Protein AF-A0A1A8D5B0-F1 (afdb_monomer_lite)

InterPro domains:
  IPR000719 Protein kinase domain [PF00069] (1-72)
  IPR000719 Protein kinase domain [PS50011] (1-109)
  IPR008271 Serine/threonine-protein kinase, active site [PS00108] (23-35)
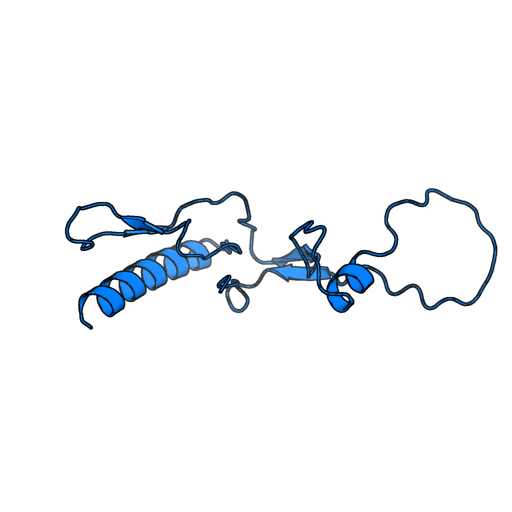  IPR011009 Protein kinase-like domain superfamily [SSF56112] (3-71)

Structure (mmCIF, N/CA/C/O backbone):
data_AF-A0A1A8D5B0-F1
#
_entry.id   AF-A0A1A8D5B0-F1
#
loop_
_atom_site.group_PDB
_atom_site.id
_atom_site.type_symbol
_atom_site.label_atom_id
_atom_site.label_alt_id
_atom_site.label_comp_id
_atom_site.label_asym_id
_atom_site.label_entity_id
_atom_site.label_seq_id
_atom_site.pdbx_PDB_ins_code
_atom_site.Cartn_x
_atom_site.Cartn_y
_atom_site.Cartn_z
_atom_site.occupancy
_atom_site.B_iso_or_equiv
_atom_site.auth_seq_id
_atom_site.auth_comp_id
_atom_site.auth_asym_id
_atom_site.auth_atom_id
_atom_site.pdbx_PDB_model_num
ATOM 1 N N . GLU A 1 1 ? -6.305 -4.200 21.260 1.00 60.53 1 GLU A N 1
ATOM 2 C CA . GLU A 1 1 ? -5.672 -4.923 20.132 1.00 60.53 1 GLU A CA 1
ATOM 3 C C . GLU A 1 1 ? -6.558 -4.976 18.887 1.00 60.53 1 GLU A C 1
ATOM 5 O O . GLU A 1 1 ? -6.045 -4.756 17.795 1.00 60.53 1 GLU A O 1
ATOM 10 N N . ASP A 1 2 ? -7.877 -5.139 19.032 1.00 79.69 2 ASP A N 1
ATOM 11 C CA . ASP A 1 2 ? -8.828 -5.289 17.910 1.00 79.69 2 ASP A CA 1
ATOM 12 C C . ASP A 1 2 ? -8.768 -4.205 16.818 1.00 79.69 2 ASP A C 1
ATOM 14 O O . ASP A 1 2 ? -8.946 -4.494 15.633 1.00 79.69 2 ASP A O 1
ATOM 18 N N . SER A 1 3 ? -8.517 -2.947 17.192 1.00 82.62 3 SER A N 1
ATOM 19 C CA . SER A 1 3 ? -8.466 -1.838 16.231 1.00 82.62 3 SER A CA 1
ATOM 20 C C . SER A 1 3 ? -7.278 -1.953 15.274 1.00 82.62 3 SER A C 1
ATOM 22 O O . SER A 1 3 ? -7.450 -1.756 14.074 1.00 82.62 3 SER A O 1
ATOM 24 N N . CYS A 1 4 ? -6.095 -2.337 15.769 1.00 86.69 4 CYS A N 1
ATOM 25 C CA . CYS A 1 4 ? -4.908 -2.502 14.927 1.00 86.69 4 CYS A CA 1
ATOM 26 C C . CYS A 1 4 ? -5.105 -3.637 13.920 1.00 86.69 4 CYS A C 1
ATOM 28 O O . CYS A 1 4 ? -4.858 -3.454 12.731 1.00 86.69 4 CYS A O 1
ATOM 30 N N . GLN A 1 5 ? -5.627 -4.782 14.371 1.00 90.75 5 GLN A N 1
ATOM 31 C CA . GLN A 1 5 ? -5.897 -5.922 13.493 1.00 90.75 5 GLN A CA 1
ATOM 32 C C . GLN A 1 5 ? -6.890 -5.560 12.378 1.00 90.75 5 GLN A C 1
ATOM 34 O O . GLN A 1 5 ? -6.702 -5.948 11.224 1.00 90.75 5 GLN A O 1
ATOM 39 N N . ARG A 1 6 ? -7.921 -4.766 12.697 1.00 91.62 6 ARG A N 1
ATOM 40 C CA . ARG A 1 6 ? -8.904 -4.288 11.716 1.00 91.62 6 ARG A CA 1
ATOM 41 C C . ARG A 1 6 ? -8.296 -3.344 10.677 1.00 91.62 6 ARG A C 1
ATOM 43 O O . ARG A 1 6 ? -8.639 -3.454 9.500 1.00 91.62 6 ARG A O 1
ATOM 50 N N . VAL A 1 7 ? -7.426 -2.428 11.096 1.00 91.56 7 VAL A N 1
ATOM 51 C CA . VAL A 1 7 ? -6.724 -1.509 10.184 1.00 91.56 7 VAL A CA 1
ATOM 52 C C . VAL A 1 7 ? -5.789 -2.291 9.264 1.00 91.56 7 VAL A C 1
ATOM 54 O O . VAL A 1 7 ? -5.878 -2.156 8.046 1.00 91.56 7 VAL A O 1
ATOM 57 N N . VAL A 1 8 ? -4.962 -3.174 9.829 1.00 92.06 8 VAL A N 1
ATOM 58 C CA . VAL A 1 8 ? -4.024 -4.006 9.061 1.00 92.06 8 VAL A CA 1
ATOM 59 C C . VAL A 1 8 ? -4.767 -4.883 8.054 1.00 92.06 8 VAL A C 1
ATOM 61 O O . VAL A 1 8 ? -4.376 -4.935 6.894 1.00 92.06 8 VAL A O 1
ATOM 64 N N . SER A 1 9 ? -5.887 -5.502 8.442 1.00 95.00 9 SER A N 1
ATOM 65 C CA . SER A 1 9 ? -6.693 -6.324 7.529 1.00 95.00 9 SER A CA 1
ATOM 66 C C . SER A 1 9 ? -7.203 -5.538 6.313 1.00 95.00 9 SER A C 1
ATOM 68 O O . SER A 1 9 ? -7.129 -6.035 5.188 1.00 95.00 9 SER A O 1
ATOM 70 N N . GLN A 1 10 ? -7.663 -4.299 6.512 1.00 95.94 10 GLN A N 1
ATOM 71 C CA . GLN A 1 10 ? -8.100 -3.431 5.414 1.00 95.94 10 GLN A CA 1
ATOM 72 C C . GLN A 1 10 ? -6.937 -3.010 4.511 1.00 95.94 10 GLN A C 1
ATOM 74 O O . GLN A 1 10 ? -7.080 -3.039 3.288 1.00 95.94 10 GLN A O 1
ATOM 79 N N . LEU A 1 11 ? -5.781 -2.672 5.090 1.00 94.88 11 LEU A N 1
ATOM 80 C CA . LEU A 1 11 ? -4.581 -2.328 4.323 1.00 94.88 11 LEU A CA 1
ATOM 81 C C . LEU A 1 11 ? -4.079 -3.511 3.491 1.00 94.88 11 LEU A C 1
ATOM 83 O O . LEU A 1 11 ? -3.801 -3.341 2.307 1.00 94.88 11 LEU A O 1
ATOM 87 N N . CYS A 1 12 ? -4.043 -4.718 4.061 1.00 94.75 12 CYS A N 1
ATOM 88 C CA . CYS A 1 12 ? -3.716 -5.934 3.317 1.00 94.75 12 CYS A CA 1
ATOM 89 C C . CYS A 1 12 ? -4.693 -6.170 2.156 1.00 94.75 12 CYS A C 1
ATOM 91 O O . CYS A 1 12 ? -4.264 -6.551 1.070 1.00 94.75 12 CYS A O 1
ATOM 93 N N . GLY A 1 13 ? -5.991 -5.915 2.357 1.00 96.75 13 GLY A N 1
ATOM 94 C CA . GLY A 1 13 ? -6.994 -5.994 1.293 1.00 96.75 13 GLY A CA 1
ATOM 95 C C . GLY A 1 13 ? -6.746 -4.985 0.166 1.00 96.75 13 GLY A C 1
ATOM 96 O O . GLY A 1 13 ? -6.772 -5.357 -1.006 1.00 96.75 13 GLY A O 1
ATOM 97 N N . ALA A 1 14 ? -6.450 -3.730 0.512 1.00 96.25 14 ALA A N 1
ATOM 98 C CA . ALA A 1 14 ? -6.140 -2.678 -0.455 1.00 96.25 14 ALA A CA 1
ATOM 99 C C . ALA A 1 14 ? -4.864 -2.984 -1.260 1.00 96.25 14 ALA A C 1
ATOM 101 O O . ALA A 1 14 ? -4.875 -2.874 -2.486 1.00 96.25 14 ALA A O 1
ATOM 102 N N . LEU A 1 15 ? -3.793 -3.421 -0.589 1.00 95.75 15 LEU A N 1
ATOM 103 C CA . LEU A 1 15 ? -2.535 -3.803 -1.236 1.00 95.75 15 LEU A CA 1
ATOM 104 C C . LEU A 1 15 ? -2.706 -5.037 -2.122 1.00 95.75 15 LEU A C 1
ATOM 106 O O . LEU A 1 15 ? -2.283 -5.014 -3.271 1.00 95.75 15 LEU A O 1
ATOM 110 N N . SER A 1 16 ? -3.398 -6.073 -1.641 1.00 96.62 16 SER A N 1
ATOM 111 C CA . SER A 1 16 ? -3.702 -7.268 -2.438 1.00 96.62 16 SER A CA 1
ATOM 112 C C . SER A 1 16 ? -4.473 -6.916 -3.712 1.00 96.62 16 SER A C 1
ATOM 114 O O . SER A 1 16 ? -4.138 -7.387 -4.801 1.00 96.62 16 SER A O 1
ATOM 116 N N . HIS A 1 17 ? -5.456 -6.014 -3.609 1.00 97.44 17 HIS A N 1
ATOM 117 C CA . HIS A 1 17 ? -6.172 -5.513 -4.776 1.00 97.44 17 HIS A CA 1
ATOM 118 C C . HIS A 1 17 ? -5.240 -4.763 -5.740 1.00 97.44 17 HIS A C 1
ATOM 120 O O . HIS A 1 17 ? -5.225 -5.074 -6.931 1.00 97.44 17 HIS A O 1
ATOM 126 N N . LEU A 1 18 ? -4.417 -3.838 -5.241 1.00 96.75 18 LEU A N 1
ATOM 127 C CA . LEU A 1 18 ? -3.460 -3.087 -6.058 1.00 96.75 18 LEU A CA 1
ATOM 128 C C . LEU A 1 18 ? -2.466 -4.012 -6.782 1.00 96.75 18 LEU A C 1
ATOM 130 O O . LEU A 1 18 ? -2.242 -3.876 -7.986 1.00 96.75 18 LEU A O 1
ATOM 134 N N . HIS A 1 19 ? -1.929 -4.995 -6.063 1.00 96.38 19 HIS A N 1
ATOM 135 C CA . HIS A 1 19 ? -1.003 -5.995 -6.591 1.00 96.38 19 HIS A CA 1
ATOM 136 C C . HIS A 1 19 ? -1.665 -6.880 -7.649 1.00 96.38 19 HIS A C 1
ATOM 138 O O . HIS A 1 19 ? -1.034 -7.192 -8.660 1.00 96.38 19 HIS A O 1
ATOM 144 N N . SER A 1 20 ? -2.945 -7.230 -7.479 1.00 97.38 20 SER A N 1
ATOM 145 C CA . SER A 1 20 ? -3.711 -7.990 -8.480 1.00 97.38 20 SER A CA 1
ATOM 146 C C . SER A 1 20 ? -3.878 -7.239 -9.807 1.00 97.38 20 SER A C 1
ATOM 148 O O . SER A 1 20 ? -3.972 -7.865 -10.860 1.00 97.38 20 SER A O 1
ATOM 150 N N . LEU A 1 21 ? -3.844 -5.902 -9.770 1.00 97.56 21 LEU A N 1
ATOM 151 C CA . LEU A 1 21 ? -3.863 -5.036 -10.952 1.00 97.56 21 LEU A CA 1
ATOM 152 C C . LEU A 1 21 ? -2.472 -4.854 -11.585 1.00 97.56 21 LEU A C 1
ATOM 154 O O . LEU A 1 21 ? -2.340 -4.149 -12.583 1.00 97.56 21 LEU A O 1
ATOM 158 N N . GLY A 1 22 ? -1.431 -5.477 -11.025 1.00 96.25 22 GLY A N 1
ATOM 159 C CA . GLY A 1 22 ? -0.061 -5.380 -11.522 1.00 96.25 22 GLY A CA 1
ATOM 160 C C . GLY A 1 22 ? 0.669 -4.106 -11.099 1.00 96.25 22 GLY A C 1
ATOM 161 O O . GLY A 1 22 ? 1.666 -3.758 -11.726 1.00 96.25 22 GLY A O 1
ATOM 162 N N . PHE A 1 23 ? 0.209 -3.418 -10.052 1.00 96.00 23 PHE A N 1
ATOM 163 C CA . PHE A 1 23 ? 0.857 -2.227 -9.500 1.00 96.00 23 PHE A CA 1
ATOM 164 C C . PHE A 1 23 ? 1.426 -2.495 -8.107 1.00 96.00 23 PHE A C 1
ATOM 166 O O . PHE A 1 23 ? 0.934 -3.356 -7.389 1.00 96.00 23 PHE A O 1
ATOM 173 N N . VAL A 1 24 ? 2.453 -1.743 -7.721 1.00 94.44 24 VAL A N 1
ATOM 174 C CA . VAL A 1 24 ? 3.103 -1.799 -6.401 1.00 94.44 24 VAL A CA 1
ATOM 175 C C . VAL A 1 24 ? 3.124 -0.389 -5.815 1.00 94.44 24 VAL A C 1
ATOM 177 O O . VAL A 1 24 ? 3.427 0.551 -6.556 1.00 94.44 24 VAL A O 1
ATOM 180 N N . HIS A 1 25 ? 2.791 -0.228 -4.528 1.00 94.00 25 HIS A N 1
ATOM 181 C CA . HIS A 1 25 ? 2.586 1.091 -3.912 1.00 94.00 25 HIS A CA 1
ATOM 182 C C . HIS A 1 25 ? 3.900 1.858 -3.706 1.00 94.00 25 HIS A C 1
ATOM 184 O O . HIS A 1 25 ? 4.033 3.008 -4.122 1.00 94.00 25 HIS A O 1
ATOM 190 N N . ARG A 1 26 ? 4.892 1.176 -3.124 1.00 90.88 26 ARG A N 1
ATOM 191 C CA . ARG A 1 26 ? 6.268 1.612 -2.827 1.00 90.88 26 ARG A CA 1
ATOM 192 C C . ARG A 1 26 ? 6.439 2.746 -1.812 1.00 90.88 26 ARG A C 1
ATOM 194 O O . ARG A 1 26 ? 7.556 3.217 -1.639 1.00 90.88 26 ARG A O 1
ATOM 201 N N . ASP A 1 27 ? 5.368 3.180 -1.163 1.00 90.06 27 ASP A N 1
ATOM 202 C CA . ASP A 1 27 ? 5.411 4.190 -0.094 1.00 90.06 27 ASP A CA 1
ATOM 203 C C . ASP A 1 27 ? 4.304 3.921 0.935 1.00 90.06 27 ASP A C 1
ATOM 205 O O . ASP A 1 27 ? 3.406 4.734 1.153 1.00 90.06 27 ASP A O 1
ATOM 209 N N . VAL A 1 28 ? 4.271 2.699 1.474 1.00 90.06 28 VAL A N 1
ATOM 210 C CA . VAL A 1 28 ? 3.275 2.321 2.483 1.00 90.06 28 VAL A CA 1
ATOM 211 C C . VAL A 1 28 ? 3.774 2.774 3.850 1.00 90.06 28 VAL A C 1
ATOM 213 O O . VAL A 1 28 ? 4.732 2.217 4.379 1.00 90.06 28 VAL A O 1
ATOM 216 N N . LYS A 1 29 ? 3.104 3.773 4.421 1.00 88.19 29 LYS A N 1
ATOM 217 C CA . LYS A 1 29 ? 3.435 4.384 5.713 1.00 88.19 29 LYS A CA 1
ATOM 218 C C . LYS A 1 29 ? 2.183 4.980 6.367 1.00 88.19 29 LYS A C 1
ATOM 220 O O . LYS A 1 29 ? 1.211 5.236 5.647 1.00 88.19 29 LYS A O 1
ATOM 225 N N . PRO A 1 30 ? 2.151 5.194 7.695 1.00 90.31 30 PRO A N 1
ATOM 226 C CA . PRO A 1 30 ? 0.961 5.689 8.393 1.00 90.31 30 PRO A CA 1
ATOM 227 C C . PRO A 1 30 ? 0.408 7.012 7.847 1.00 90.31 30 PRO A C 1
ATOM 229 O O . PRO A 1 30 ? -0.807 7.198 7.830 1.00 90.31 30 PRO A O 1
ATOM 232 N N . GLU A 1 31 ? 1.266 7.900 7.346 1.00 91.19 31 GLU A N 1
ATOM 233 C CA . GLU A 1 31 ? 0.888 9.189 6.748 1.00 91.19 31 GLU A CA 1
ATOM 234 C C . GLU A 1 31 ? 0.010 9.019 5.501 1.00 91.19 31 GLU A C 1
ATOM 236 O O . GLU A 1 31 ? -0.806 9.886 5.190 1.00 91.19 31 GLU A O 1
ATOM 241 N N . ASN A 1 32 ? 0.146 7.877 4.822 1.00 94.06 32 ASN A N 1
ATOM 242 C CA . ASN A 1 32 ? -0.600 7.518 3.620 1.00 94.06 32 ASN A CA 1
ATOM 243 C C . ASN A 1 32 ? -1.845 6.663 3.937 1.00 94.06 32 ASN A C 1
ATOM 245 O O . ASN A 1 32 ? -2.518 6.174 3.025 1.00 94.06 32 ASN A O 1
ATOM 249 N N . VAL A 1 33 ? -2.184 6.475 5.220 1.00 93.88 33 VAL A N 1
ATOM 250 C CA . VAL A 1 33 ? -3.369 5.732 5.673 1.00 93.88 33 VAL A CA 1
ATOM 251 C C . VAL A 1 33 ? -4.411 6.696 6.231 1.00 93.88 33 VAL A C 1
ATOM 253 O O . VAL A 1 33 ? -4.291 7.231 7.331 1.00 93.88 33 VAL A O 1
ATOM 256 N N . PHE A 1 34 ? -5.496 6.878 5.486 1.00 95.69 34 PHE A N 1
ATOM 257 C CA . PHE A 1 34 ? -6.544 7.835 5.820 1.00 95.69 34 PHE A CA 1
ATOM 258 C C . PHE A 1 34 ? -7.657 7.179 6.631 1.00 95.69 34 PHE A C 1
ATOM 260 O O . PHE A 1 34 ? -8.309 6.236 6.171 1.00 95.69 34 PHE A O 1
ATOM 267 N N . LEU A 1 35 ? -7.921 7.721 7.820 1.00 94.44 35 LEU A N 1
ATOM 268 C CA . LEU A 1 35 ? -9.076 7.355 8.635 1.00 94.44 35 LEU A CA 1
ATOM 269 C C . LEU A 1 35 ? -10.350 7.949 8.027 1.00 94.44 35 LEU A C 1
ATOM 271 O O . LEU A 1 35 ? -10.440 9.152 7.789 1.00 94.44 35 LEU A O 1
ATOM 275 N N . CYS A 1 36 ? -11.349 7.104 7.792 1.00 94.38 36 CYS A N 1
ATOM 276 C CA . CYS A 1 36 ? -12.633 7.518 7.221 1.00 94.38 36 CYS A CA 1
ATOM 277 C C . CYS A 1 36 ? -13.718 7.756 8.281 1.00 94.38 36 CYS A C 1
ATOM 279 O O . CYS A 1 36 ? -14.789 8.260 7.951 1.00 94.38 36 CYS A O 1
ATOM 281 N N . ASP A 1 37 ? -13.470 7.389 9.541 1.00 91.75 37 ASP A N 1
ATOM 282 C CA . ASP A 1 37 ? -14.325 7.752 10.667 1.00 91.75 37 ASP A CA 1
ATOM 283 C C . ASP A 1 37 ? -13.514 8.010 11.946 1.00 91.75 37 ASP A C 1
ATOM 285 O O . ASP A 1 37 ? -12.354 7.612 12.063 1.00 91.75 37 ASP A O 1
ATOM 289 N N . SER A 1 38 ? -14.143 8.677 12.916 1.00 87.69 38 SER A N 1
ATOM 290 C CA . SER A 1 38 ? -13.544 9.018 14.213 1.00 87.69 38 SER A CA 1
ATOM 291 C C . SER A 1 38 ? -13.325 7.820 15.141 1.00 87.69 38 SER A C 1
ATOM 293 O O . SER A 1 38 ? -12.625 7.940 16.141 1.00 87.69 38 SER A O 1
ATOM 295 N N . ALA A 1 39 ? -13.922 6.670 14.829 1.00 86.25 39 ALA A N 1
ATOM 296 C CA . ALA A 1 39 ? -13.769 5.425 15.573 1.00 86.25 39 ALA A CA 1
ATOM 297 C C . ALA A 1 39 ? -12.707 4.498 14.949 1.00 86.25 39 ALA A C 1
ATOM 299 O O . ALA A 1 39 ? -12.589 3.343 15.363 1.00 86.25 39 ALA A O 1
ATOM 300 N N . CYS A 1 40 ? -11.964 4.978 13.945 1.00 83.12 40 CYS A N 1
ATOM 301 C CA . CYS A 1 40 ? -10.950 4.241 13.194 1.00 83.12 40 CYS A CA 1
ATOM 302 C C . CYS A 1 40 ? -11.447 2.902 12.618 1.00 83.12 40 CYS A C 1
ATOM 304 O O . CYS A 1 40 ? -10.669 1.954 12.489 1.00 83.12 40 CYS A O 1
ATOM 306 N N . ARG A 1 41 ? -12.740 2.775 12.287 1.00 90.00 41 ARG A N 1
ATOM 307 C CA . ARG A 1 41 ? -13.271 1.496 11.771 1.00 90.00 41 ARG A CA 1
ATOM 308 C C . ARG A 1 41 ? -12.941 1.276 10.307 1.00 90.00 41 ARG A C 1
ATOM 310 O O . ARG A 1 41 ? -12.796 0.126 9.901 1.00 90.00 41 ARG A O 1
ATOM 317 N N . TRP A 1 42 ? -12.819 2.356 9.545 1.00 93.62 42 TRP A N 1
ATOM 318 C CA . TRP A 1 42 ? -12.600 2.327 8.106 1.00 93.62 42 TRP A CA 1
ATOM 319 C C . TRP A 1 42 ? -11.347 3.107 7.742 1.00 93.62 42 TRP A C 1
ATOM 321 O O . TRP A 1 42 ? -11.193 4.256 8.165 1.00 93.62 42 TRP A O 1
ATOM 331 N N . VAL A 1 43 ? -10.483 2.490 6.939 1.00 95.62 43 VAL A N 1
ATOM 332 C CA . VAL A 1 43 ? -9.254 3.113 6.442 1.00 95.62 43 VAL A CA 1
ATOM 333 C C . VAL A 1 43 ? -9.149 3.009 4.929 1.00 95.62 43 VAL A C 1
ATOM 335 O O . VAL A 1 43 ? -9.679 2.081 4.317 1.00 95.62 43 VAL A O 1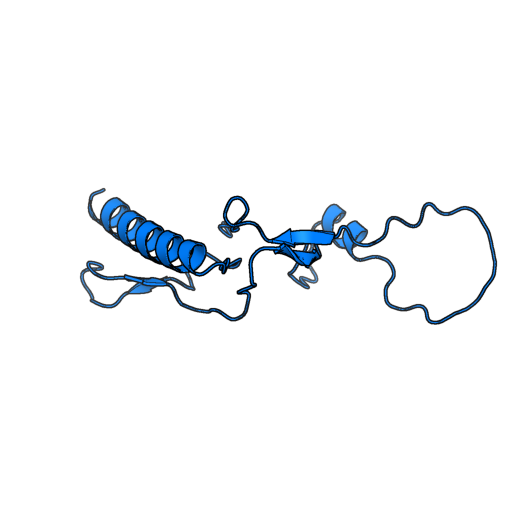
ATOM 338 N N . LYS A 1 44 ? -8.446 3.963 4.322 1.00 95.75 44 LYS A N 1
ATOM 339 C CA . LYS A 1 44 ? -8.098 3.944 2.900 1.00 95.75 44 LYS A CA 1
ATOM 340 C C . LYS A 1 44 ? -6.609 4.191 2.729 1.00 95.75 44 LYS A C 1
ATOM 342 O O . LYS A 1 44 ? -6.068 5.115 3.326 1.00 95.75 44 LYS A O 1
ATOM 347 N N . LEU A 1 45 ? -5.979 3.372 1.894 1.00 95.88 45 LEU A N 1
ATOM 348 C CA . LEU A 1 45 ? -4.627 3.626 1.413 1.00 95.88 45 LEU A CA 1
ATOM 349 C C . LEU A 1 45 ? -4.676 4.761 0.380 1.00 95.88 45 LEU A C 1
ATOM 351 O O . LEU A 1 45 ? -5.532 4.745 -0.509 1.00 95.88 45 LEU A O 1
ATOM 355 N N . GLY A 1 46 ? -3.797 5.745 0.523 1.00 94.25 46 GLY A N 1
ATOM 356 C CA . GLY A 1 46 ? -3.668 6.881 -0.383 1.00 94.25 46 GLY A CA 1
ATOM 357 C C . GLY A 1 46 ? -2.213 7.180 -0.735 1.00 94.25 46 GLY A C 1
ATOM 358 O O . GLY A 1 46 ? -1.320 6.430 -0.376 1.00 94.25 46 GLY A O 1
ATOM 359 N N . ASP A 1 47 ? -2.015 8.292 -1.444 1.00 93.19 47 ASP A N 1
ATOM 360 C CA . ASP A 1 47 ? -0.735 8.725 -2.024 1.00 93.19 47 ASP A CA 1
ATOM 361 C C . ASP A 1 47 ? -0.078 7.702 -2.969 1.00 93.19 47 ASP A C 1
ATOM 363 O O . ASP A 1 47 ? 0.853 6.969 -2.648 1.00 93.19 47 ASP A O 1
ATOM 367 N N . PHE A 1 48 ? -0.559 7.711 -4.212 1.00 94.12 48 PHE A N 1
ATOM 368 C CA . PHE A 1 48 ? -0.081 6.840 -5.282 1.00 94.12 48 PHE A CA 1
ATOM 369 C C . PHE A 1 48 ? 1.106 7.443 -6.056 1.00 94.12 48 PHE A C 1
ATOM 371 O O . PHE A 1 48 ? 1.447 6.954 -7.135 1.00 94.12 48 PHE A O 1
ATOM 378 N N . GLY A 1 49 ? 1.746 8.506 -5.548 1.00 91.44 49 GLY A N 1
ATOM 379 C CA . GLY A 1 49 ? 2.813 9.218 -6.262 1.00 91.44 49 GLY A CA 1
ATOM 380 C C . GLY A 1 49 ? 4.022 8.338 -6.592 1.00 91.44 49 GLY A C 1
ATOM 381 O O . GLY A 1 49 ? 4.667 8.522 -7.627 1.00 91.44 49 GLY A O 1
ATOM 382 N N . MET A 1 50 ? 4.301 7.341 -5.749 1.00 89.19 50 MET A N 1
ATOM 383 C CA . MET A 1 50 ? 5.406 6.395 -5.932 1.00 89.19 50 MET A CA 1
ATOM 384 C C . MET A 1 50 ? 5.010 5.093 -6.630 1.00 89.19 50 MET A C 1
ATOM 386 O O . MET A 1 50 ? 5.896 4.268 -6.874 1.00 89.19 50 MET A O 1
ATOM 390 N N . VAL A 1 51 ? 3.740 4.915 -7.001 1.00 93.62 51 VAL A N 1
ATOM 391 C CA . VAL A 1 51 ? 3.243 3.660 -7.572 1.00 93.62 51 VAL A CA 1
ATOM 392 C C . VAL A 1 51 ? 3.895 3.364 -8.914 1.00 93.62 51 VAL A C 1
ATOM 394 O O . VAL A 1 51 ? 4.096 4.243 -9.758 1.00 93.62 51 VAL A O 1
ATOM 397 N N . LYS A 1 52 ? 4.232 2.092 -9.122 1.00 93.62 52 LYS A N 1
ATOM 398 C CA . LYS A 1 52 ? 4.826 1.600 -10.368 1.00 93.62 52 LYS A CA 1
ATOM 399 C C . LYS A 1 52 ? 4.178 0.296 -10.793 1.00 93.62 52 LYS A C 1
ATOM 401 O O . LYS A 1 52 ? 3.742 -0.493 -9.959 1.00 93.62 52 LYS A O 1
ATOM 406 N N . ALA A 1 53 ? 4.143 0.066 -12.102 1.00 95.56 53 ALA A N 1
ATOM 407 C CA . ALA A 1 53 ? 3.782 -1.236 -12.638 1.00 95.56 53 ALA A CA 1
ATOM 408 C C . ALA A 1 53 ? 4.849 -2.267 -12.244 1.00 95.56 53 ALA A C 1
ATOM 410 O O . ALA A 1 53 ? 6.049 -1.964 -12.232 1.00 95.56 53 ALA A O 1
ATOM 411 N N . ARG A 1 54 ? 4.420 -3.489 -11.949 1.00 94.00 54 ARG A N 1
ATOM 412 C CA . ARG A 1 54 ? 5.299 -4.633 -11.714 1.00 94.00 54 ARG A CA 1
ATOM 413 C C . ARG A 1 54 ? 6.258 -4.813 -12.894 1.00 94.00 54 ARG A C 1
ATOM 415 O O . ARG A 1 54 ? 5.863 -4.650 -14.048 1.00 94.00 54 ARG A O 1
ATOM 422 N N . GLY A 1 55 ? 7.518 -5.124 -12.603 1.00 91.12 55 GLY A N 1
ATOM 423 C CA . GLY A 1 55 ? 8.572 -5.248 -13.613 1.00 91.12 55 GLY A CA 1
ATOM 424 C C . GLY A 1 55 ? 9.230 -3.923 -14.018 1.00 91.12 55 GLY A C 1
ATOM 425 O O . GLY A 1 55 ? 10.237 -3.933 -14.727 1.00 91.12 55 GLY A O 1
ATOM 426 N N . THR A 1 56 ? 8.707 -2.772 -13.574 1.00 91.38 56 THR A N 1
ATOM 427 C CA . THR A 1 56 ? 9.365 -1.480 -13.822 1.00 91.38 56 THR A CA 1
ATOM 428 C C . THR A 1 56 ? 10.726 -1.469 -13.135 1.00 91.38 56 THR A C 1
ATOM 430 O O . THR A 1 56 ? 10.817 -1.769 -1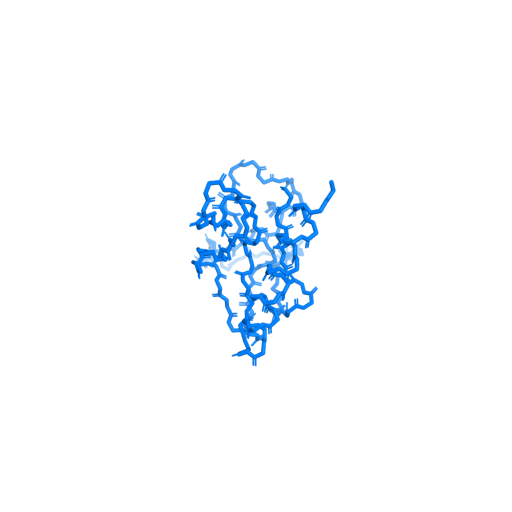1.945 1.00 91.38 56 THR A O 1
ATOM 433 N N . ARG A 1 57 ? 11.785 -1.090 -13.859 1.00 88.38 57 ARG A N 1
ATOM 434 C CA . ARG A 1 57 ? 13.113 -0.908 -13.265 1.00 88.38 57 ARG A CA 1
ATOM 435 C C . ARG A 1 57 ? 13.202 0.457 -12.602 1.00 88.38 57 ARG A C 1
ATOM 437 O O . ARG A 1 57 ? 12.930 1.477 -13.232 1.00 88.38 57 ARG A O 1
ATOM 444 N N . VAL A 1 58 ? 13.594 0.462 -11.339 1.00 84.62 58 VAL A N 1
ATOM 445 C CA . VAL A 1 58 ? 13.756 1.670 -10.524 1.00 84.62 58 VAL A CA 1
ATOM 446 C C . VAL A 1 58 ? 15.110 1.626 -9.820 1.00 84.62 58 VAL A C 1
ATOM 448 O O . VAL A 1 58 ? 15.629 0.528 -9.594 1.00 84.62 58 VAL A O 1
ATOM 451 N N . PRO A 1 59 ? 15.703 2.781 -9.481 1.00 80.00 59 PRO A N 1
ATOM 452 C CA . PRO A 1 59 ? 16.842 2.789 -8.577 1.00 80.00 59 PRO A CA 1
ATOM 453 C C . PRO A 1 59 ? 16.423 2.171 -7.238 1.00 80.00 59 PRO A C 1
ATOM 455 O O . PRO A 1 59 ? 15.312 2.417 -6.761 1.00 80.00 59 PRO A O 1
ATOM 458 N N . GLU A 1 60 ? 17.307 1.365 -6.652 1.00 73.31 60 GLU A N 1
ATOM 459 C CA . GLU A 1 60 ? 17.093 0.719 -5.349 1.00 73.31 60 GLU A CA 1
ATOM 460 C C . GLU A 1 60 ? 16.767 1.745 -4.251 1.00 73.31 60 GLU A C 1
ATOM 462 O O . GLU A 1 60 ? 15.875 1.536 -3.434 1.00 73.31 60 GLU A O 1
ATOM 467 N N . VAL A 1 61 ? 17.417 2.909 -4.306 1.00 71.06 61 VAL A N 1
ATOM 468 C CA . VAL A 1 61 ? 17.160 4.047 -3.421 1.00 71.06 61 VAL A CA 1
ATOM 469 C C . VAL A 1 61 ? 16.356 5.095 -4.185 1.00 71.06 61 VAL A C 1
ATOM 471 O O . VAL A 1 61 ? 16.853 5.715 -5.127 1.00 71.06 61 VAL A O 1
ATOM 474 N N . TRP A 1 62 ? 15.098 5.292 -3.790 1.00 66.12 62 TRP A N 1
ATOM 475 C CA . TRP A 1 62 ? 14.173 6.200 -4.476 1.00 66.12 62 TRP A CA 1
ATOM 476 C C . TRP A 1 62 ? 14.092 7.599 -3.851 1.00 66.12 62 TRP A C 1
ATOM 478 O O . TRP A 1 62 ? 13.662 8.533 -4.526 1.00 66.12 62 TRP A O 1
ATOM 488 N N . TYR A 1 63 ? 14.505 7.768 -2.591 1.00 62.12 63 TYR A N 1
ATOM 489 C CA . TYR A 1 63 ? 14.468 9.061 -1.912 1.00 62.12 63 TYR A CA 1
ATOM 490 C C . TYR A 1 63 ? 15.770 9.848 -2.124 1.00 62.12 63 TYR A C 1
ATOM 492 O O . TYR A 1 63 ? 16.879 9.345 -1.941 1.00 62.12 63 TYR A O 1
ATOM 500 N N . SER A 1 64 ? 15.644 11.132 -2.465 1.00 51.56 64 SER A N 1
ATOM 501 C CA . SER A 1 64 ? 16.755 12.087 -2.475 1.00 51.56 64 SER A CA 1
ATOM 502 C C . SER A 1 64 ? 16.865 12.772 -1.109 1.00 51.56 64 SER A C 1
ATOM 504 O O . SER A 1 64 ? 16.636 13.974 -0.991 1.00 51.56 64 SER A O 1
ATOM 506 N N . SER A 1 65 ? 17.156 12.019 -0.050 1.00 44.81 65 SER A N 1
ATOM 507 C CA . SER A 1 65 ? 17.430 12.645 1.250 1.00 44.81 65 SER A CA 1
ATOM 508 C C . SER A 1 65 ? 18.867 13.179 1.255 1.00 44.81 65 SER A C 1
ATOM 510 O O . SER A 1 65 ? 19.764 12.437 0.854 1.00 44.81 65 SER A O 1
ATOM 512 N N . PRO A 1 66 ? 19.125 14.418 1.717 1.00 51.00 66 PRO A N 1
ATOM 513 C CA . PRO A 1 66 ? 20.478 14.872 2.054 1.00 51.00 66 PRO A CA 1
ATOM 514 C C . PRO A 1 66 ? 21.039 14.166 3.305 1.00 51.00 66 PRO A C 1
ATOM 516 O O . PRO A 1 66 ? 22.191 14.375 3.657 1.00 51.00 66 PRO A O 1
ATOM 519 N N . TYR A 1 67 ? 20.227 13.339 3.975 1.00 51.38 67 TYR A N 1
ATOM 520 C CA . TYR A 1 67 ? 20.590 12.498 5.121 1.00 51.38 67 TYR A CA 1
ATOM 521 C C . TYR A 1 67 ? 20.646 11.012 4.748 1.00 51.38 67 TYR A C 1
ATOM 523 O O . TYR 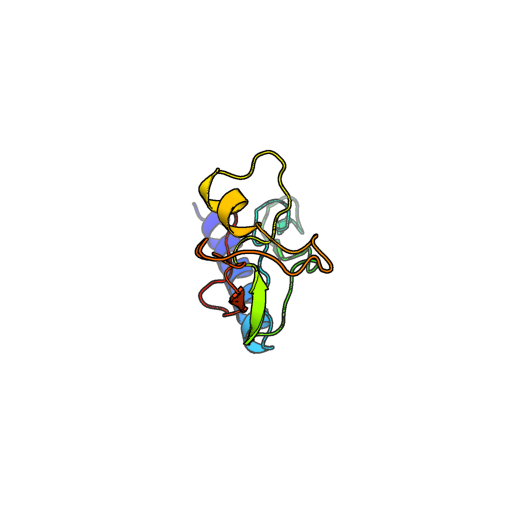A 1 67 ? 20.387 10.147 5.583 1.00 51.38 67 TYR A O 1
ATOM 531 N N . CYS A 1 68 ? 20.872 10.703 3.470 1.00 54.38 68 CYS A N 1
ATOM 532 C CA . CYS A 1 68 ? 21.007 9.323 3.032 1.00 54.38 68 CYS A CA 1
ATOM 533 C C . CYS A 1 68 ? 22.191 8.681 3.770 1.00 54.38 68 CYS A C 1
ATOM 535 O O . CYS A 1 68 ? 23.232 9.312 3.943 1.00 54.38 68 CYS A O 1
ATOM 537 N N . THR A 1 69 ? 22.027 7.448 4.242 1.00 57.59 69 THR A N 1
ATOM 538 C CA . THR A 1 69 ? 23.133 6.716 4.856 1.00 57.59 69 THR A CA 1
ATOM 539 C C . THR A 1 69 ? 24.233 6.493 3.807 1.00 57.59 69 THR A C 1
ATOM 541 O O . THR A 1 69 ? 23.929 6.399 2.611 1.00 57.59 69 THR A O 1
ATOM 544 N N . PRO A 1 70 ? 25.519 6.469 4.1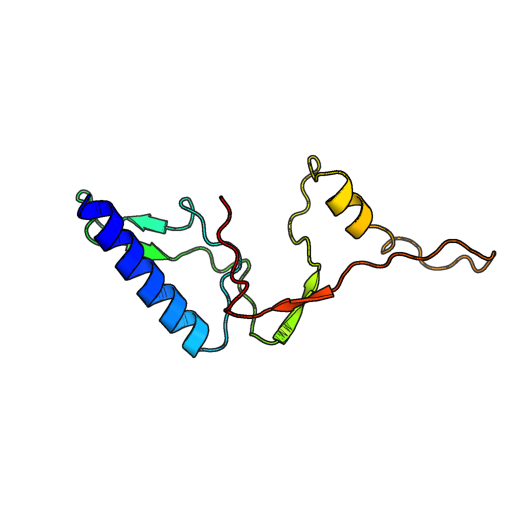99 1.00 58.16 70 PRO A N 1
ATOM 545 C CA . PRO A 1 70 ? 26.637 6.493 3.252 1.00 58.16 70 PRO A CA 1
ATOM 546 C C . PRO A 1 70 ? 26.577 5.366 2.207 1.00 58.16 70 PRO A C 1
ATOM 548 O O . PRO A 1 70 ? 26.981 5.562 1.064 1.00 58.16 70 PRO A O 1
ATOM 551 N N . GLU A 1 71 ? 26.006 4.206 2.536 1.00 59.50 71 GLU A N 1
ATOM 552 C CA . GLU A 1 71 ? 25.778 3.106 1.592 1.00 59.50 71 GLU A CA 1
ATOM 553 C C . GLU A 1 71 ? 24.794 3.449 0.458 1.00 59.50 71 GLU A C 1
ATOM 555 O O . GLU A 1 71 ? 24.963 2.989 -0.672 1.00 59.50 71 GLU A O 1
ATOM 560 N N . ALA A 1 72 ? 23.802 4.294 0.728 1.00 56.78 72 ALA A N 1
ATOM 561 C CA . ALA A 1 72 ? 22.789 4.712 -0.229 1.00 56.78 72 ALA A CA 1
ATOM 562 C C . ALA A 1 72 ? 23.240 5.932 -1.061 1.00 56.78 72 ALA A C 1
ATOM 564 O O . ALA A 1 72 ? 22.855 6.059 -2.226 1.00 56.78 72 ALA A O 1
ATOM 565 N N . GLU A 1 73 ? 24.134 6.778 -0.532 1.00 58.09 73 GLU A N 1
ATOM 566 C CA . GLU A 1 73 ? 24.858 7.786 -1.327 1.00 58.09 73 GLU A CA 1
ATOM 567 C C . GLU A 1 73 ? 25.828 7.144 -2.324 1.00 58.09 73 GLU A C 1
ATOM 569 O O . GLU A 1 73 ? 25.889 7.563 -3.482 1.00 58.09 73 GLU A O 1
ATOM 574 N N . VAL A 1 74 ? 26.526 6.078 -1.919 1.00 57.25 74 VAL A N 1
ATOM 575 C CA . VAL A 1 74 ? 27.398 5.291 -2.809 1.00 57.25 74 VAL A CA 1
ATOM 576 C C . VAL A 1 74 ? 26.607 4.712 -3.986 1.00 57.25 74 VAL A C 1
ATOM 578 O O . VAL A 1 74 ? 27.117 4.676 -5.105 1.00 57.25 74 VAL A O 1
ATOM 581 N N . ALA A 1 75 ? 25.338 4.346 -3.782 1.00 52.31 75 ALA A N 1
ATOM 582 C CA . ALA A 1 75 ? 24.454 3.910 -4.859 1.00 52.31 75 ALA A CA 1
ATOM 583 C C . ALA A 1 75 ? 24.025 5.046 -5.813 1.00 52.31 75 ALA A C 1
ATOM 585 O O . ALA A 1 75 ? 23.511 4.746 -6.885 1.00 52.31 75 ALA A O 1
ATOM 586 N N . ARG A 1 76 ? 24.211 6.335 -5.479 1.00 51.78 76 ARG A N 1
ATOM 587 C CA . ARG A 1 76 ? 23.819 7.484 -6.328 1.00 51.78 76 ARG A CA 1
ATOM 588 C C . ARG A 1 76 ? 24.889 7.938 -7.321 1.00 51.78 76 ARG A C 1
ATOM 590 O O . ARG A 1 76 ? 24.554 8.735 -8.198 1.00 51.78 76 ARG A O 1
ATOM 597 N N . GLY A 1 77 ? 26.132 7.481 -7.197 1.00 45.84 77 GLY A N 1
ATOM 598 C CA . GLY A 1 77 ? 27.231 7.947 -8.040 1.00 45.84 77 GLY A CA 1
ATOM 599 C C . GLY A 1 77 ? 26.981 7.723 -9.539 1.00 45.84 77 GLY A C 1
ATOM 600 O O . GLY A 1 77 ? 26.729 6.596 -9.962 1.00 45.84 77 GLY A O 1
ATOM 601 N N . ASN A 1 78 ? 27.145 8.803 -10.317 1.00 50.12 78 ASN A N 1
ATOM 602 C CA . ASN A 1 78 ? 27.493 8.852 -11.750 1.00 50.12 78 ASN A CA 1
ATOM 603 C C . ASN A 1 78 ? 26.457 9.198 -12.851 1.00 50.12 78 ASN A C 1
ATOM 605 O O . ASN A 1 78 ? 26.674 8.809 -13.996 1.00 50.12 78 ASN A O 1
ATOM 609 N N . GLU A 1 79 ? 25.413 10.000 -12.601 1.00 49.97 79 GLU A N 1
ATOM 610 C CA . GLU A 1 79 ? 24.582 10.541 -13.711 1.00 49.97 79 GLU A CA 1
ATOM 611 C C . GLU A 1 79 ? 25.039 11.904 -14.290 1.00 49.97 79 GLU A C 1
ATOM 613 O O . GLU A 1 79 ? 24.642 12.234 -15.404 1.00 49.97 79 GLU A O 1
ATOM 618 N N . ASP A 1 80 ? 25.954 12.645 -13.646 1.00 45.09 80 ASP A N 1
ATOM 619 C CA . ASP A 1 80 ? 26.282 14.033 -14.048 1.00 45.09 80 ASP A CA 1
ATOM 620 C C . ASP A 1 80 ? 27.646 14.214 -14.750 1.00 45.09 80 ASP A C 1
ATOM 622 O O . ASP A 1 80 ? 28.356 15.195 -14.529 1.00 45.09 80 ASP A O 1
ATOM 626 N N . SER A 1 81 ? 28.063 13.295 -15.622 1.00 41.53 81 SER A N 1
ATOM 627 C CA . SER A 1 81 ? 29.203 13.573 -16.515 1.00 41.53 81 SER A CA 1
ATOM 628 C C . SER A 1 81 ? 28.936 13.118 -17.936 1.00 41.53 81 SER A C 1
ATOM 630 O O . SER A 1 81 ? 29.275 12.012 -18.354 1.00 41.53 81 SER A O 1
ATOM 632 N N . TRP A 1 82 ? 28.346 14.038 -18.696 1.00 40.94 82 TRP A N 1
ATOM 633 C CA . TRP A 1 82 ? 28.530 14.099 -20.137 1.00 40.94 82 TRP A CA 1
ATOM 634 C C . TRP A 1 82 ? 30.023 14.312 -20.433 1.00 40.94 82 TRP A C 1
ATOM 636 O O . TRP A 1 82 ? 30.521 15.425 -20.326 1.00 40.94 82 TRP A O 1
ATOM 646 N N . GLY A 1 83 ? 30.708 13.216 -20.765 1.00 40.78 83 GLY A N 1
ATOM 647 C CA . GLY A 1 83 ? 31.919 13.144 -21.588 1.00 40.78 83 GLY A CA 1
ATOM 648 C C . GLY A 1 83 ? 33.114 14.032 -21.224 1.00 40.78 83 GLY A C 1
ATOM 649 O O . GLY A 1 83 ? 33.246 15.132 -21.746 1.00 40.78 83 GLY A O 1
ATOM 650 N N . ASP A 1 84 ? 34.086 13.462 -20.512 1.00 41.97 84 ASP A N 1
ATOM 651 C CA . ASP A 1 84 ? 35.477 13.546 -20.974 1.00 41.97 84 ASP A CA 1
ATOM 652 C C . ASP A 1 84 ? 36.073 12.137 -20.912 1.00 41.97 84 ASP A C 1
ATOM 654 O O . ASP A 1 84 ? 36.222 11.532 -19.846 1.00 41.97 84 ASP A O 1
ATOM 658 N N . ASP A 1 85 ? 36.323 11.580 -22.094 1.00 51.19 85 ASP A N 1
ATOM 659 C CA . ASP A 1 85 ? 37.090 10.360 -22.276 1.00 51.19 85 ASP A CA 1
ATOM 660 C C . ASP A 1 85 ? 38.522 10.644 -21.834 1.00 51.19 85 ASP A C 1
ATOM 662 O O . ASP A 1 85 ? 39.303 11.236 -22.581 1.00 51.19 85 ASP A O 1
ATOM 666 N N . ARG A 1 86 ? 38.882 10.210 -20.623 1.00 44.34 86 ARG A N 1
ATOM 667 C CA . ARG A 1 86 ? 40.226 9.708 -20.324 1.00 44.34 86 ARG A CA 1
ATOM 668 C C . ARG A 1 86 ? 40.308 9.079 -18.937 1.00 44.34 86 ARG A C 1
ATOM 670 O O . ARG A 1 86 ? 40.073 9.721 -17.921 1.00 44.34 86 ARG A O 1
ATOM 677 N N . ASN A 1 87 ? 40.832 7.859 -18.961 1.00 39.84 87 ASN A N 1
ATOM 678 C CA . ASN A 1 87 ? 41.626 7.205 -17.928 1.00 39.84 87 ASN A CA 1
ATOM 679 C C . ASN A 1 87 ? 40.950 6.089 -17.115 1.00 39.84 87 ASN A C 1
ATOM 681 O O . ASN A 1 87 ? 39.794 6.145 -16.702 1.00 39.84 87 ASN A O 1
ATOM 685 N N . GLU A 1 88 ? 41.744 5.037 -16.971 1.00 52.91 88 GLU A N 1
ATOM 686 C CA . GLU A 1 88 ? 41.425 3.672 -16.597 1.00 52.91 88 GLU A CA 1
ATOM 687 C C . GLU A 1 88 ? 41.232 3.500 -15.081 1.00 52.91 88 GLU A C 1
ATOM 689 O O . GLU A 1 88 ? 41.863 4.166 -14.263 1.00 52.91 88 GLU A O 1
ATOM 694 N N . ASN A 1 89 ? 40.433 2.486 -14.735 1.00 39.31 89 ASN A N 1
ATOM 695 C CA . ASN A 1 89 ? 40.538 1.707 -13.497 1.00 39.31 89 ASN A CA 1
ATOM 696 C C . ASN A 1 89 ? 39.951 2.272 -12.183 1.00 39.31 89 ASN A C 1
ATOM 698 O O . ASN A 1 89 ? 40.510 2.060 -11.109 1.00 39.31 89 ASN A O 1
ATOM 702 N N . LEU A 1 90 ? 38.764 2.885 -12.233 1.00 45.78 90 LEU A N 1
ATOM 703 C CA . LEU A 1 90 ? 37.840 2.865 -11.090 1.00 45.78 90 LEU A CA 1
ATOM 704 C C . LEU A 1 90 ? 36.666 1.953 -11.439 1.00 45.78 90 LEU A C 1
ATOM 706 O O . LEU A 1 90 ? 35.982 2.188 -12.436 1.00 45.78 90 LEU A O 1
ATOM 710 N N . GLU A 1 91 ? 36.427 0.921 -10.629 1.00 43.59 91 GLU A N 1
ATOM 711 C CA . GLU A 1 91 ? 35.205 0.118 -10.673 1.00 43.59 91 GLU A CA 1
ATOM 712 C C . GLU A 1 91 ? 33.994 1.057 -10.583 1.00 43.59 91 GLU A C 1
ATOM 714 O O . GLU A 1 91 ? 33.616 1.528 -9.510 1.00 43.59 91 GLU A O 1
ATOM 719 N N . LYS A 1 92 ? 33.405 1.384 -11.738 1.00 45.06 92 LYS A N 1
ATOM 720 C CA . LYS A 1 92 ? 32.202 2.210 -11.848 1.00 45.06 92 LYS A CA 1
ATOM 721 C C . LYS A 1 92 ? 31.045 1.431 -11.220 1.00 45.06 92 LYS A C 1
ATOM 723 O O . LYS A 1 92 ? 30.347 0.688 -11.907 1.00 45.06 92 LYS A O 1
ATOM 728 N N . LYS A 1 93 ? 30.855 1.569 -9.907 1.00 50.62 93 LYS A N 1
ATOM 729 C CA . LYS A 1 93 ? 29.710 1.022 -9.169 1.00 50.62 93 LYS A CA 1
ATOM 730 C C . LYS A 1 93 ? 28.475 1.847 -9.544 1.00 50.62 93 LYS A C 1
ATOM 732 O O . LYS A 1 93 ? 28.121 2.807 -8.874 1.00 50.62 93 LYS A O 1
ATOM 737 N N . GLY A 1 94 ? 27.899 1.544 -10.707 1.00 56.41 94 GLY A N 1
ATOM 738 C CA . GLY A 1 94 ? 26.698 2.214 -11.197 1.00 56.41 94 GLY A CA 1
ATOM 739 C C . GLY A 1 94 ? 25.511 2.000 -10.257 1.00 56.41 94 GLY A C 1
ATOM 740 O O . GLY A 1 94 ? 25.472 1.016 -9.516 1.00 56.41 94 GLY A O 1
ATOM 741 N N . ARG A 1 95 ? 24.533 2.914 -10.320 1.00 60.84 95 ARG A N 1
ATOM 742 C CA . ARG A 1 95 ? 23.233 2.789 -9.643 1.00 60.84 95 ARG A CA 1
ATOM 743 C C . ARG A 1 95 ? 22.699 1.365 -9.746 1.00 60.84 95 ARG A C 1
ATOM 745 O O . ARG A 1 95 ? 22.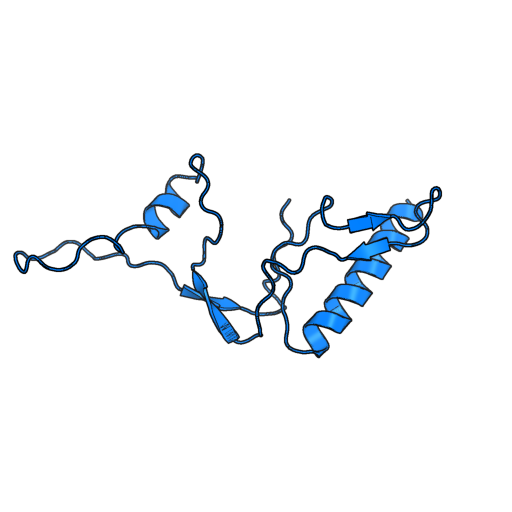554 0.837 -10.849 1.00 60.84 95 ARG A O 1
ATOM 752 N N . VAL A 1 96 ? 22.387 0.756 -8.606 1.00 74.25 96 VAL A N 1
ATOM 753 C CA . VAL A 1 96 ? 21.729 -0.550 -8.585 1.00 74.25 96 VAL A CA 1
ATOM 754 C C . VAL A 1 96 ? 20.272 -0.342 -8.985 1.00 74.25 96 VAL A C 1
ATOM 756 O O . VAL A 1 96 ? 19.531 0.428 -8.373 1.00 74.25 96 VAL A O 1
ATOM 759 N N . TRP A 1 97 ? 19.880 -1.007 -10.066 1.00 80.50 97 TRP A N 1
ATOM 760 C CA . TRP A 1 97 ? 18.525 -0.976 -10.598 1.00 80.50 97 TRP A CA 1
ATOM 761 C C . TRP A 1 97 ? 17.830 -2.284 -10.265 1.00 80.50 97 TRP A C 1
ATOM 763 O O . TRP A 1 97 ? 18.276 -3.349 -10.703 1.00 80.50 97 TRP A O 1
ATOM 773 N N . VAL A 1 98 ? 16.703 -2.193 -9.573 1.00 84.50 98 VAL A N 1
ATOM 774 C CA . VAL A 1 98 ? 15.907 -3.345 -9.148 1.00 84.50 98 VAL A CA 1
ATOM 775 C C . VAL A 1 98 ? 14.572 -3.382 -9.887 1.00 84.50 98 VAL A C 1
ATOM 777 O O . VAL A 1 98 ? 14.047 -2.347 -10.308 1.00 84.50 98 VAL A O 1
ATOM 780 N N . SER A 1 99 ? 14.040 -4.590 -10.086 1.00 88.56 99 SER A N 1
ATOM 781 C CA . SER A 1 99 ? 12.671 -4.777 -10.576 1.00 88.56 99 SER A CA 1
ATOM 782 C C . SER A 1 99 ? 11.691 -4.496 -9.445 1.00 88.56 99 SER A C 1
ATOM 784 O O . SER A 1 99 ? 11.878 -4.975 -8.326 1.00 88.56 99 SER A O 1
ATOM 786 N N . VAL A 1 100 ? 10.642 -3.734 -9.735 1.00 89.00 100 VAL A N 1
ATOM 787 C CA . VAL A 1 100 ? 9.519 -3.556 -8.816 1.00 89.00 100 VAL A CA 1
ATOM 788 C C . VAL A 1 100 ? 8.710 -4.851 -8.750 1.00 89.00 100 VAL A C 1
ATOM 790 O O . VAL A 1 100 ? 8.113 -5.257 -9.749 1.00 89.00 100 VAL A O 1
ATOM 793 N N . GLU A 1 101 ? 8.635 -5.451 -7.563 1.00 89.38 101 GLU A N 1
ATOM 794 C CA . GLU A 1 101 ? 7.825 -6.639 -7.293 1.00 89.38 101 GLU A CA 1
ATOM 795 C C . GLU A 1 101 ? 6.862 -6.394 -6.119 1.00 89.38 101 GLU A C 1
ATOM 797 O O . GLU A 1 101 ? 7.215 -5.701 -5.166 1.00 89.38 101 GLU A O 1
ATOM 802 N N . PRO A 1 102 ? 5.657 -6.991 -6.132 1.00 88.62 102 PRO A N 1
ATOM 803 C CA . PRO A 1 102 ? 4.730 -6.931 -4.998 1.00 88.62 102 PRO A CA 1
ATOM 804 C C . PRO A 1 102 ? 5.333 -7.431 -3.677 1.00 88.62 102 PRO A C 1
ATOM 806 O O . PRO A 1 102 ? 4.997 -6.939 -2.606 1.00 88.62 102 PRO A O 1
ATOM 809 N N . SER A 1 103 ? 6.249 -8.403 -3.750 1.00 85.88 103 SER A N 1
ATOM 810 C CA . SER A 1 103 ? 6.931 -8.975 -2.582 1.00 85.88 103 SER A CA 1
ATOM 811 C C . SER A 1 103 ? 7.921 -8.019 -1.916 1.00 85.88 103 SER A C 1
ATOM 813 O O . SER A 1 103 ? 8.304 -8.253 -0.775 1.00 85.88 103 SER A O 1
ATOM 815 N N . THR A 1 104 ? 8.361 -6.980 -2.627 1.00 77.00 104 THR A N 1
ATOM 816 C CA . THR A 1 104 ? 9.269 -5.937 -2.132 1.00 77.00 104 THR A CA 1
ATOM 817 C C . THR A 1 104 ? 8.547 -4.606 -1.937 1.00 77.00 104 THR A C 1
ATOM 819 O O . THR A 1 104 ? 9.200 -3.566 -1.857 1.00 77.00 104 THR A O 1
ATOM 822 N N . ASP A 1 105 ? 7.208 -4.613 -1.860 1.00 80.69 105 ASP A N 1
ATOM 823 C CA . ASP A 1 105 ? 6.443 -3.406 -1.558 1.00 80.69 105 ASP A CA 1
ATOM 824 C C . ASP A 1 105 ? 6.848 -2.887 -0.173 1.00 80.69 105 ASP A C 1
ATOM 826 O O . ASP A 1 105 ? 6.616 -3.529 0.856 1.00 80.69 105 ASP A O 1
ATOM 830 N N . SER A 1 106 ? 7.564 -1.764 -0.181 1.00 67.19 106 SER A N 1
ATOM 831 C CA . SER A 1 106 ? 8.266 -1.265 0.990 1.00 67.19 106 SER A CA 1
ATOM 832 C C . SER A 1 106 ? 7.266 -0.674 1.973 1.00 67.19 106 SER A C 1
ATOM 834 O O . SER A 1 106 ? 6.596 0.317 1.676 1.00 67.19 106 SER A O 1
ATOM 836 N N . TRP A 1 107 ? 7.225 -1.259 3.167 1.00 64.25 107 TRP A N 1
ATOM 837 C CA . TRP A 1 107 ? 6.712 -0.589 4.351 1.00 64.25 107 TRP A CA 1
ATOM 838 C C . TRP A 1 107 ? 7.813 0.342 4.837 1.00 64.25 107 TRP A C 1
ATOM 840 O O . TRP A 1 107 ? 8.866 -0.116 5.285 1.00 64.25 107 TRP A O 1
ATOM 850 N N . THR A 1 108 ? 7.617 1.641 4.672 1.00 54.19 108 THR A N 1
ATOM 851 C CA . THR A 1 108 ? 8.491 2.633 5.288 1.00 54.19 108 THR A CA 1
ATOM 852 C C . THR A 1 108 ? 8.168 2.614 6.784 1.00 54.19 108 THR A C 1
ATOM 854 O O . THR A 1 108 ? 7.039 2.920 7.168 1.00 54.19 108 THR A O 1
ATOM 857 N N . LEU A 1 109 ? 9.115 2.135 7.601 1.00 40.00 109 LEU A N 1
ATOM 858 C CA . LEU A 1 109 ? 9.039 2.214 9.066 1.00 40.00 109 LEU A CA 1
ATOM 859 C C . LEU A 1 109 ? 9.144 3.665 9.538 1.00 40.00 109 LEU A C 1
ATOM 861 O O . LEU A 1 109 ? 9.965 4.406 8.949 1.00 40.00 109 LEU A O 1
#

Foldseek 3Di:
DVLVVQQVVVVVVQLVVCVVVQKFQQEAEPVQWDQPDPVSNDIDGHDSVVMDGFFDKDFPDDDPDPPDDVVVVLLVPDPPDDDDDDDDDDPCNYGDIDTDHSVPRDYDD

Secondary structure (DSSP, 8-state):
-HHHHHHHHHHHHHHHHHHHTTEE-S-B-GGGEEESSTTS--EEE---TT-EETT-EEES-----TT--HHHHHTT--SS----------------EEE--GGG--B--

Radius of gyration: 18.8 Å; chains: 1; bounding box: 56×24×42 Å

Sequence (109 aa):
EDSCQRVVSQLCGALSHLHSLGFVHRDVKPENVFLCDSACRWVKLGDFGMVKARGTRVPEVWYSSPYCTPEAEVARGNEDSWGDDRNENLEKKGRVWVSVEPSTDSWTL

pLDDT: mean 76.53, std 19.93, range [39.31, 97.56]

Organism: Nothobranchius kadleci (NCBI:txid1051664)